Protein AF-A0A397EVS3-F1 (afdb_monomer_lite)

InterPro domains:
  IPR004875 DDE superfamily endonuclease domain [PF03184] (2-61)

Secondary structure (DSSP, 8-state):
-TT--HHHHHHHHHTT--PPPPPTT--TTTSHHIIIIIHHHHHHHHHHHHHHHHHHHHTT-B---B-TTS-B--PBPP--HHHHHHHHHHHHHHHHH-B-TTS-BHHHHHHHHTT---SSS----GGGS-HHHHHHHHHTHHHHTTPPPPPTTS-----

Radius of gyration: 21.23 Å; chains: 1; bounding box: 48×38×48 Å

pLDDT: mean 80.09, std 12.42, range [35.59, 97.31]

Organism: Aphanomyces astaci (NCBI:txid112090)

Structure (mmCIF, N/CA/C/O backbone):
data_AF-A0A397EVS3-F1
#
_entry.id   AF-A0A397EVS3-F1
#
loop_
_atom_site.group_PDB
_atom_site.id
_atom_site.type_symbol
_atom_site.label_atom_id
_atom_site.label_alt_id
_atom_site.label_comp_id
_atom_site.label_asym_id
_atom_site.label_entity_id
_atom_site.label_seq_id
_atom_site.pdbx_PDB_ins_code
_atom_site.Cartn_x
_atom_site.Cartn_y
_atom_site.Cartn_z
_atom_site.occupancy
_atom_site.B_iso_or_equiv
_atom_site.auth_seq_id
_atom_site.auth_comp_id
_atom_site.auth_asym_id
_atom_site.auth_atom_id
_atom_site.pdbx_PDB_model_num
ATOM 1 N N . GLY A 1 1 ? -6.060 21.420 14.933 1.00 51.84 1 GLY A N 1
ATOM 2 C CA . GLY A 1 1 ? -5.120 20.610 14.124 1.00 51.84 1 GLY A CA 1
ATOM 3 C C . GLY A 1 1 ? -5.444 20.774 12.651 1.00 51.84 1 GLY A C 1
ATOM 4 O O . GLY A 1 1 ? -6.523 21.268 12.359 1.00 51.84 1 GLY A O 1
ATOM 5 N N . HIS A 1 2 ? -4.550 20.375 11.740 1.00 46.38 2 HIS A N 1
ATOM 6 C CA . HIS A 1 2 ? -4.679 20.616 10.287 1.00 46.38 2 HIS A CA 1
ATOM 7 C C . HIS A 1 2 ? -5.982 20.109 9.628 1.00 46.38 2 HIS A C 1
ATOM 9 O O . HIS A 1 2 ? -6.300 20.574 8.542 1.00 46.38 2 HIS A O 1
ATOM 15 N N . ASN A 1 3 ? -6.752 19.241 10.297 1.00 61.16 3 ASN A N 1
ATOM 16 C CA . ASN A 1 3 ? -8.025 18.688 9.816 1.00 61.16 3 ASN A CA 1
ATOM 17 C C . ASN A 1 3 ? -9.213 18.966 10.765 1.00 61.16 3 ASN A C 1
ATOM 19 O O . ASN A 1 3 ? -10.174 18.205 10.775 1.00 61.16 3 ASN A O 1
ATOM 23 N N . ALA A 1 4 ? -9.141 19.991 11.621 1.00 68.75 4 ALA A N 1
ATOM 24 C CA . ALA A 1 4 ? -10.262 20.331 12.501 1.00 68.75 4 ALA A CA 1
ATOM 25 C C . ALA A 1 4 ? -11.418 20.931 11.684 1.00 68.75 4 ALA A C 1
ATOM 27 O O . ALA A 1 4 ? -11.241 21.961 11.032 1.00 68.75 4 ALA A O 1
ATOM 28 N N . SER A 1 5 ? -12.587 20.294 11.724 1.00 80.69 5 SER A N 1
ATOM 29 C CA . SER A 1 5 ? -13.812 20.763 11.072 1.00 80.69 5 SER A CA 1
ATOM 30 C C . SER A 1 5 ? -15.027 20.473 11.954 1.00 80.69 5 SER A C 1
ATOM 32 O O . SER A 1 5 ? -15.010 19.543 12.758 1.00 80.69 5 SER A O 1
ATOM 34 N N . GLN A 1 6 ? -16.111 21.233 11.769 1.00 83.00 6 GLN A N 1
ATOM 35 C CA . GLN A 1 6 ? -17.377 20.967 12.467 1.00 83.00 6 GLN A CA 1
ATOM 36 C C . GLN A 1 6 ? -17.942 19.572 12.163 1.00 83.00 6 GLN A C 1
ATOM 38 O O . GLN A 1 6 ? -18.621 18.985 13.002 1.00 83.00 6 GLN A O 1
ATOM 43 N N . GLU A 1 7 ? -17.673 19.040 10.969 1.00 81.44 7 GLU A N 1
ATOM 44 C CA . GLU A 1 7 ? -18.061 17.679 10.590 1.00 81.44 7 GLU A CA 1
ATOM 45 C C . GLU A 1 7 ? -17.300 16.636 11.412 1.00 81.44 7 GLU A C 1
ATOM 47 O O . GLU A 1 7 ? -17.906 15.684 11.900 1.00 81.44 7 GLU A O 1
ATOM 52 N N . LEU A 1 8 ? -15.996 16.850 11.628 1.00 79.06 8 LEU A N 1
ATOM 53 C CA . LEU A 1 8 ? -15.187 15.990 12.484 1.00 79.06 8 LEU A CA 1
ATOM 54 C C . LEU A 1 8 ? -15.689 16.032 13.931 1.00 79.06 8 LEU A C 1
ATOM 56 O O . LEU A 1 8 ? -15.873 14.981 14.537 1.00 79.06 8 LEU A O 1
ATOM 60 N N . ASP A 1 9 ? -15.962 17.222 14.468 1.00 83.19 9 ASP A N 1
ATOM 61 C CA . ASP A 1 9 ? -16.436 17.377 15.849 1.00 83.19 9 ASP A CA 1
ATOM 62 C C . ASP A 1 9 ? -17.790 16.684 16.077 1.00 83.19 9 ASP A C 1
ATOM 64 O O . ASP A 1 9 ? -17.984 16.022 17.099 1.00 83.19 9 ASP A O 1
ATOM 68 N N . ARG A 1 10 ? -18.716 16.773 15.108 1.00 84.56 10 ARG A N 1
ATOM 69 C CA . ARG A 1 10 ? -19.990 16.032 15.151 1.00 84.56 10 ARG A CA 1
ATOM 70 C C . ARG A 1 10 ? -19.776 14.525 15.129 1.00 84.56 10 ARG A C 1
ATOM 72 O O . ARG A 1 10 ? -20.338 13.838 15.976 1.00 84.56 10 ARG A O 1
ATOM 79 N N . ALA A 1 11 ? -18.948 14.023 14.213 1.00 78.81 11 ALA A N 1
ATOM 80 C CA . ALA A 1 11 ? -18.674 12.593 14.109 1.00 78.81 11 ALA A CA 1
ATOM 81 C C . ALA A 1 11 ? -18.062 12.034 15.407 1.00 78.81 11 ALA A C 1
ATOM 83 O O . ALA A 1 11 ? -18.486 10.986 15.884 1.00 78.81 11 ALA A O 1
ATOM 84 N N . LEU A 1 12 ? -17.117 12.759 16.020 1.00 83.88 12 LEU A N 1
ATOM 85 C CA . LEU A 1 12 ? -16.512 12.375 17.301 1.00 83.88 12 LEU A CA 1
ATOM 86 C C . LEU A 1 12 ? -17.536 12.321 18.440 1.00 83.88 12 LEU A C 1
ATOM 88 O O . LEU A 1 12 ? -17.485 11.408 19.265 1.00 83.88 12 LEU A O 1
ATOM 92 N N . ALA A 1 13 ? -18.458 13.287 18.488 1.00 85.25 13 ALA A N 1
ATOM 93 C CA . ALA A 1 13 ? -19.520 13.318 19.486 1.00 85.25 13 ALA A CA 1
ATOM 94 C C . ALA A 1 13 ? -20.507 12.153 19.303 1.00 85.25 13 ALA A C 1
ATOM 96 O O . ALA A 1 13 ? -20.861 11.494 20.280 1.00 85.25 13 ALA A O 1
ATOM 97 N N . GLU A 1 14 ? -20.904 11.857 18.062 1.00 83.50 14 GLU A N 1
ATOM 98 C CA . GLU A 1 14 ? -21.798 10.740 17.729 1.00 83.50 14 GLU A CA 1
ATOM 99 C C . GLU A 1 14 ? -21.207 9.379 18.120 1.00 83.50 14 GLU A C 1
ATOM 101 O O . GLU A 1 14 ? -21.930 8.503 18.595 1.00 83.50 14 GLU A O 1
ATOM 106 N N . THR A 1 15 ? -19.892 9.200 17.973 1.00 77.12 15 THR A N 1
ATOM 107 C CA . THR A 1 15 ? -19.204 7.942 18.301 1.00 77.12 15 THR A CA 1
ATOM 108 C C . THR A 1 15 ? -18.582 7.922 19.698 1.00 77.12 15 THR A C 1
ATOM 110 O O . THR A 1 15 ? -17.833 6.994 20.011 1.00 77.12 15 THR A O 1
AT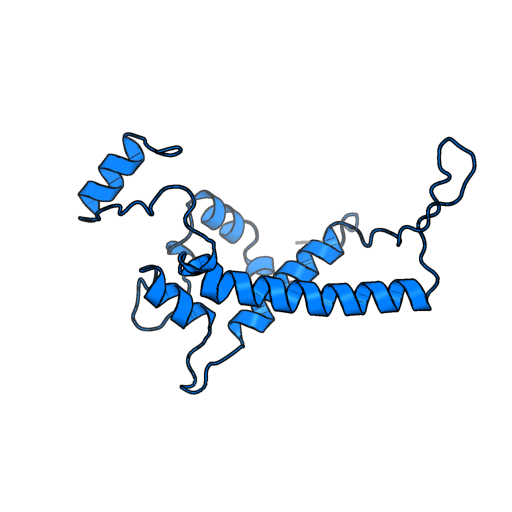OM 113 N N . ASN A 1 16 ? -18.849 8.931 20.538 1.00 81.31 16 ASN A N 1
ATOM 114 C CA . ASN A 1 16 ? -18.238 9.105 21.864 1.00 81.31 16 ASN A CA 1
ATOM 115 C C . ASN A 1 16 ? -16.707 8.892 21.846 1.00 81.31 16 ASN A C 1
ATOM 117 O O . ASN A 1 16 ? -16.141 8.153 22.653 1.00 81.31 16 ASN A O 1
ATOM 121 N N . THR A 1 17 ? -16.040 9.473 20.849 1.00 76.94 17 THR A N 1
ATOM 122 C CA . THR A 1 17 ? -14.617 9.261 20.564 1.00 76.94 17 THR A CA 1
ATOM 123 C C . THR A 1 17 ? -13.804 10.498 20.932 1.00 76.94 17 THR A C 1
ATOM 125 O O . THR A 1 17 ? -14.170 11.620 20.593 1.00 76.94 17 THR A O 1
ATOM 128 N N . ALA A 1 18 ? -12.664 10.298 21.595 1.00 80.62 18 ALA A N 1
ATOM 129 C CA . ALA A 1 18 ? -11.727 11.366 21.933 1.00 80.62 18 ALA A CA 1
ATOM 130 C C . ALA A 1 18 ? -10.490 11.320 21.024 1.00 80.62 18 ALA A C 1
ATOM 132 O O . ALA A 1 18 ? -9.926 10.251 20.783 1.00 80.62 18 ALA A O 1
ATOM 133 N N . ILE A 1 19 ? -10.039 12.485 20.548 1.00 76.12 19 ILE A N 1
ATOM 134 C CA . ILE A 1 19 ? -8.772 12.604 19.816 1.00 76.12 19 ILE A CA 1
ATOM 135 C C . ILE A 1 19 ? -7.641 12.872 20.804 1.00 76.12 19 ILE A C 1
ATOM 137 O O . ILE A 1 19 ? -7.649 13.866 21.529 1.00 76.12 19 ILE A O 1
ATOM 141 N N . HIS A 1 20 ? -6.618 12.021 20.758 1.00 75.75 20 HIS A N 1
ATOM 142 C CA . HIS A 1 20 ? -5.352 12.256 21.438 1.00 75.75 20 HIS A CA 1
ATOM 143 C C . HIS A 1 20 ? -4.297 12.686 20.423 1.00 75.75 20 HIS A C 1
ATOM 145 O O . HIS A 1 20 ? -3.998 11.966 19.471 1.00 75.75 20 HIS A O 1
ATOM 151 N N . PHE A 1 21 ? -3.732 13.874 20.629 1.00 76.06 21 PHE A N 1
ATOM 152 C CA . PHE A 1 21 ? -2.637 14.367 19.806 1.00 76.06 21 PHE A CA 1
ATOM 153 C C . PHE A 1 21 ? -1.307 13.868 20.359 1.00 76.06 21 PHE A C 1
ATOM 155 O O . PHE A 1 21 ? -1.038 13.968 21.557 1.00 76.06 21 PHE A O 1
ATOM 162 N N . PHE A 1 22 ? -0.461 13.361 19.469 1.00 70.00 22 PHE A N 1
ATOM 163 C CA . PHE A 1 22 ? 0.934 13.120 19.800 1.00 70.00 22 PHE A CA 1
ATOM 164 C C . PHE A 1 22 ? 1.671 14.450 20.029 1.00 70.00 22 PHE A C 1
ATOM 166 O O . PHE A 1 22 ? 1.270 15.478 19.471 1.00 70.00 22 PHE A O 1
ATOM 173 N N . PRO A 1 23 ? 2.753 14.453 20.828 1.00 80.88 23 PRO A N 1
ATOM 174 C CA . PRO A 1 23 ? 3.586 15.636 20.986 1.00 80.88 23 PRO A CA 1
ATOM 175 C C . PRO A 1 23 ? 4.153 16.107 19.633 1.00 80.88 23 PRO A C 1
ATOM 177 O O . PRO A 1 23 ? 4.312 15.299 18.709 1.00 80.88 23 PRO A O 1
ATOM 180 N N . PRO A 1 24 ? 4.488 17.404 19.499 1.00 78.31 24 PRO A N 1
ATOM 181 C CA . PRO A 1 24 ? 5.189 17.911 18.324 1.00 78.31 24 PRO A CA 1
ATOM 182 C C . PRO A 1 24 ? 6.442 17.074 18.025 1.00 78.31 24 PRO A C 1
ATOM 184 O O . PRO A 1 24 ? 7.154 16.676 18.945 1.00 78.31 24 PRO A O 1
ATOM 187 N N . CYS A 1 25 ? 6.704 16.806 16.742 1.00 77.38 25 CYS A N 1
ATOM 188 C CA . CYS A 1 25 ? 7.832 15.983 16.277 1.00 77.38 25 CYS A CA 1
ATOM 189 C C . CYS A 1 25 ? 7.810 14.510 16.733 1.00 77.38 25 CYS A C 1
ATOM 191 O O . CYS A 1 25 ? 8.852 13.855 16.740 1.00 77.38 25 CYS A O 1
ATOM 193 N N . ALA A 1 26 ? 6.643 13.967 17.092 1.00 73.88 26 ALA A N 1
ATOM 194 C CA . ALA A 1 26 ? 6.483 12.534 17.306 1.00 73.88 26 ALA A CA 1
ATOM 195 C C . ALA A 1 26 ? 6.952 11.735 16.079 1.00 73.88 26 ALA A C 1
ATOM 197 O O . ALA A 1 26 ? 6.532 12.000 14.952 1.00 73.88 26 ALA A O 1
ATOM 198 N N . THR A 1 27 ? 7.843 10.772 16.310 1.00 75.25 27 THR A N 1
ATOM 199 C CA . THR A 1 27 ? 8.416 9.940 15.249 1.00 75.25 27 THR A CA 1
ATOM 200 C C . THR A 1 27 ? 7.395 8.933 14.723 1.00 75.25 27 THR A C 1
ATOM 202 O O . THR A 1 27 ? 6.427 8.568 15.392 1.00 75.25 27 THR A O 1
ATOM 205 N N . ASP A 1 28 ? 7.639 8.420 13.524 1.00 65.81 28 ASP A N 1
ATOM 206 C CA . ASP A 1 28 ? 6.884 7.310 12.939 1.00 65.81 28 ASP A CA 1
ATOM 207 C C . ASP A 1 28 ? 6.934 6.039 13.817 1.00 65.81 28 ASP A C 1
ATOM 209 O O . ASP A 1 28 ? 6.021 5.216 13.797 1.00 65.81 28 ASP A O 1
ATOM 213 N N . LEU A 1 29 ? 7.949 5.922 14.682 1.00 66.38 29 LEU A N 1
ATOM 214 C CA . LEU A 1 29 ? 8.082 4.838 15.660 1.00 66.38 29 LEU A CA 1
ATOM 215 C C . LEU A 1 29 ? 7.010 4.851 16.763 1.00 66.38 29 LEU A C 1
ATOM 217 O O . LEU A 1 29 ? 6.727 3.796 17.328 1.00 66.38 29 LEU A O 1
ATOM 221 N N . VAL A 1 30 ? 6.419 6.009 17.085 1.00 72.69 30 VAL A N 1
ATOM 222 C CA . VAL A 1 30 ? 5.357 6.109 18.111 1.00 72.69 30 VAL A CA 1
ATOM 223 C C . VAL A 1 30 ? 3.945 6.082 17.519 1.00 72.69 30 VAL A C 1
ATOM 225 O O . VAL A 1 30 ? 2.971 5.945 18.256 1.00 72.69 30 VAL A O 1
ATOM 228 N N . GLN A 1 31 ? 3.830 6.164 16.192 1.00 73.81 31 GLN A N 1
ATOM 229 C CA . GLN A 1 31 ? 2.577 6.071 15.446 1.00 73.81 31 GLN A CA 1
ATOM 230 C C . GLN A 1 31 ? 2.257 4.583 15.189 1.00 73.81 31 GLN A C 1
ATOM 232 O O . GLN A 1 31 ? 3.017 3.896 14.497 1.00 73.81 31 GLN A O 1
ATOM 237 N N . PRO A 1 32 ? 1.155 4.026 15.726 1.00 71.75 32 PRO A N 1
ATOM 238 C CA . PRO A 1 32 ? 0.877 2.590 15.627 1.00 71.75 32 PRO A CA 1
ATOM 239 C C . PRO A 1 32 ? 0.721 2.070 14.189 1.00 71.75 32 PRO A C 1
ATOM 241 O O . PRO A 1 32 ? 1.075 0.926 13.908 1.00 71.75 32 PRO A O 1
ATOM 244 N N . ALA A 1 33 ? 0.217 2.894 13.268 1.00 74.12 33 ALA A N 1
ATOM 245 C CA . ALA A 1 33 ? 0.095 2.525 11.859 1.00 74.12 33 ALA A CA 1
ATOM 246 C C . ALA A 1 33 ? 1.468 2.476 11.169 1.00 74.12 33 ALA A C 1
ATOM 248 O O . ALA A 1 33 ? 1.773 1.509 10.460 1.00 74.12 33 ALA A O 1
ATOM 249 N N . ASP A 1 34 ? 2.304 3.487 11.419 1.00 77.94 34 ASP A N 1
ATOM 250 C CA . ASP A 1 34 ? 3.633 3.603 10.823 1.00 77.94 34 ASP A CA 1
ATOM 251 C C . ASP A 1 34 ? 4.593 2.521 11.315 1.00 77.94 34 ASP A C 1
ATOM 253 O O . ASP A 1 34 ? 5.196 1.809 10.510 1.00 77.94 34 ASP A O 1
ATOM 257 N N . SER A 1 35 ? 4.662 2.339 12.635 1.00 75.38 35 SER A N 1
ATOM 258 C CA . SER A 1 35 ? 5.550 1.375 13.297 1.00 75.38 35 SER A CA 1
ATOM 259 C C . SER A 1 35 ? 5.210 -0.097 13.025 1.00 75.38 35 SER A C 1
ATOM 261 O O . SER A 1 35 ? 6.062 -0.963 13.226 1.00 75.38 35 SER A O 1
ATOM 263 N N . PHE A 1 36 ? 3.992 -0.405 12.557 1.00 75.62 36 PHE A N 1
ATOM 264 C CA . PHE A 1 36 ? 3.568 -1.778 12.260 1.00 75.62 36 PHE A CA 1
ATOM 265 C C . PHE A 1 36 ? 3.349 -2.022 10.769 1.00 75.62 36 PHE A C 1
ATOM 267 O O . PHE A 1 36 ? 4.210 -2.591 10.099 1.00 75.62 36 PHE A O 1
ATOM 274 N N . VAL A 1 37 ? 2.176 -1.665 10.241 1.00 79.00 37 VAL A N 1
ATOM 275 C CA . VAL A 1 37 ? 1.770 -2.116 8.902 1.00 79.00 37 VAL A CA 1
ATOM 276 C C . VAL A 1 37 ? 2.505 -1.360 7.799 1.00 79.00 37 VAL A C 1
ATOM 278 O O . VAL A 1 37 ? 2.978 -1.983 6.851 1.00 79.00 37 VAL A O 1
ATOM 281 N N . ILE A 1 38 ? 2.672 -0.042 7.937 1.00 83.56 38 ILE A N 1
ATOM 282 C CA . ILE A 1 38 ? 3.349 0.777 6.923 1.00 83.56 38 ILE A CA 1
ATOM 283 C C . ILE A 1 38 ? 4.837 0.435 6.878 1.00 83.56 38 ILE A C 1
ATOM 285 O O . ILE A 1 38 ? 5.374 0.288 5.784 1.00 83.56 38 ILE A O 1
ATOM 289 N N . SER A 1 39 ? 5.496 0.251 8.027 1.00 85.69 39 SER A N 1
ATOM 290 C CA . SER A 1 39 ? 6.884 -0.226 8.073 1.00 85.69 39 SER A CA 1
ATOM 291 C C . SER A 1 39 ? 7.048 -1.532 7.289 1.00 85.69 39 SER A C 1
ATOM 293 O O . SER A 1 39 ? 7.914 -1.610 6.422 1.00 85.69 39 SER A O 1
ATOM 295 N N . LYS A 1 40 ? 6.158 -2.516 7.471 1.00 87.44 40 LYS A N 1
ATOM 296 C CA . LYS A 1 40 ? 6.226 -3.777 6.712 1.00 87.44 40 LYS A CA 1
ATOM 297 C C . LYS A 1 40 ? 5.943 -3.617 5.221 1.00 87.44 40 LYS A C 1
ATOM 299 O O . LYS A 1 40 ? 6.573 -4.293 4.410 1.00 87.44 40 LYS A O 1
ATOM 304 N N . ILE A 1 41 ? 5.045 -2.709 4.841 1.00 90.38 41 ILE A N 1
ATOM 305 C CA . ILE A 1 41 ? 4.811 -2.377 3.428 1.00 90.38 41 ILE A CA 1
ATOM 306 C C . ILE A 1 41 ? 6.053 -1.714 2.819 1.00 90.38 41 ILE A C 1
ATOM 308 O O . ILE A 1 41 ? 6.421 -2.059 1.698 1.00 90.38 41 ILE A O 1
ATOM 312 N N . LYS A 1 42 ? 6.723 -0.810 3.547 1.00 91.38 42 LYS A N 1
ATOM 313 C CA . LYS A 1 42 ? 7.980 -0.172 3.121 1.00 91.38 42 LYS A CA 1
ATOM 314 C C . LYS A 1 42 ? 9.103 -1.201 2.954 1.00 91.38 42 LYS A C 1
ATOM 316 O O . LYS A 1 42 ? 9.808 -1.144 1.946 1.00 91.38 42 LYS A O 1
ATOM 321 N N . ASP A 1 43 ? 9.231 -2.152 3.881 1.00 93.06 43 ASP A N 1
ATOM 322 C CA . ASP A 1 43 ? 10.206 -3.249 3.798 1.00 93.06 43 ASP A CA 1
ATOM 323 C C . ASP A 1 43 ? 9.982 -4.078 2.519 1.00 93.06 43 ASP A C 1
ATOM 325 O O . ASP A 1 43 ? 10.895 -4.263 1.711 1.00 93.06 43 ASP A O 1
ATOM 329 N N . GLU A 1 44 ? 8.745 -4.533 2.291 1.00 94.56 44 GLU A N 1
ATOM 330 C CA . GLU A 1 44 ? 8.407 -5.374 1.137 1.00 94.56 44 GLU A CA 1
ATOM 331 C C . GLU A 1 44 ? 8.509 -4.613 -0.193 1.00 94.56 44 GLU A C 1
ATOM 333 O O . GLU A 1 44 ? 8.997 -5.159 -1.188 1.00 94.56 44 GLU A O 1
ATOM 338 N N . TRP A 1 45 ? 8.114 -3.336 -0.205 1.00 96.81 45 TRP A N 1
ATOM 339 C CA . TRP A 1 45 ? 8.303 -2.445 -1.347 1.00 96.81 45 TRP A CA 1
ATOM 340 C C . TRP A 1 45 ? 9.777 -2.316 -1.706 1.00 96.81 45 TRP A C 1
ATOM 342 O O . TRP A 1 45 ? 10.141 -2.496 -2.866 1.00 96.81 45 TRP A O 1
ATOM 352 N N . THR A 1 46 ? 10.625 -2.039 -0.714 1.00 96.75 46 THR A N 1
ATOM 353 C CA . THR A 1 46 ? 12.068 -1.869 -0.912 1.00 96.75 46 THR A CA 1
ATOM 354 C C . THR A 1 46 ? 12.675 -3.144 -1.478 1.00 96.75 46 THR A C 1
ATOM 356 O O . THR A 1 46 ? 13.300 -3.102 -2.535 1.00 96.75 46 THR A O 1
ATOM 359 N N . ARG A 1 47 ? 12.386 -4.297 -0.861 1.00 97.31 47 ARG A N 1
ATOM 360 C CA . ARG A 1 47 ? 12.880 -5.605 -1.308 1.00 97.31 47 ARG A CA 1
ATOM 361 C C . ARG A 1 47 ? 12.513 -5.902 -2.765 1.00 97.31 47 ARG A C 1
ATOM 363 O O . ARG A 1 47 ? 13.369 -6.292 -3.556 1.00 97.31 47 ARG A O 1
ATOM 370 N N . ARG A 1 48 ? 11.240 -5.733 -3.138 1.00 96.88 48 ARG A N 1
ATOM 371 C CA . ARG A 1 48 ? 10.769 -5.990 -4.511 1.00 96.88 48 ARG A CA 1
ATOM 372 C C . ARG A 1 48 ? 11.310 -4.976 -5.511 1.00 96.88 48 ARG A C 1
ATOM 374 O O . ARG A 1 48 ? 11.636 -5.338 -6.639 1.00 96.88 48 ARG A O 1
ATOM 381 N N . TRP A 1 49 ? 11.413 -3.714 -5.110 1.00 96.38 49 TRP A N 1
ATOM 382 C CA . TRP A 1 49 ? 11.978 -2.679 -5.961 1.00 96.38 49 TRP A CA 1
ATOM 383 C C . TRP A 1 49 ? 13.472 -2.891 -6.206 1.00 96.38 49 TRP A C 1
ATOM 385 O O . TRP A 1 49 ? 13.936 -2.699 -7.327 1.00 96.38 49 TRP A O 1
ATOM 395 N N . ASP A 1 50 ? 14.218 -3.351 -5.204 1.00 96.94 50 ASP A N 1
ATOM 396 C CA . ASP A 1 50 ? 15.628 -3.711 -5.349 1.00 96.94 50 ASP A CA 1
ATOM 397 C C . ASP A 1 50 ? 15.824 -4.864 -6.334 1.00 96.94 50 ASP A C 1
ATOM 399 O O . ASP A 1 50 ? 16.649 -4.745 -7.240 1.00 96.94 50 ASP A O 1
ATOM 403 N N . ILE A 1 51 ? 15.00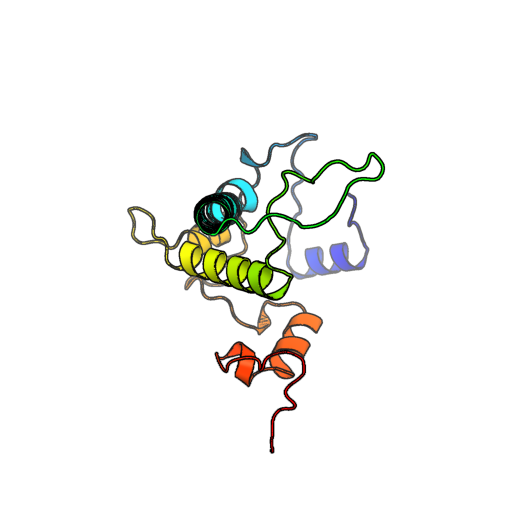3 -5.917 -6.241 1.00 96.50 51 ILE A N 1
ATOM 404 C CA . ILE A 1 51 ? 14.988 -7.007 -7.230 1.00 96.50 51 ILE A CA 1
ATOM 405 C C . ILE A 1 51 ? 14.746 -6.445 -8.633 1.00 96.50 51 ILE A C 1
ATOM 407 O O . ILE A 1 51 ? 15.512 -6.731 -9.552 1.00 96.50 51 ILE A O 1
ATOM 411 N N . LYS A 1 52 ? 13.744 -5.571 -8.798 1.00 95.75 52 LYS A N 1
ATOM 412 C CA . LYS A 1 52 ? 13.454 -4.992 -10.111 1.00 95.75 52 LYS A CA 1
ATOM 413 C C . LYS A 1 52 ? 14.593 -4.136 -10.651 1.00 95.75 52 LYS A C 1
ATOM 415 O O . LYS A 1 52 ? 14.883 -4.184 -11.843 1.00 95.75 52 LYS A O 1
ATOM 420 N N . LYS A 1 53 ? 15.247 -3.344 -9.799 1.00 94.81 53 LYS A N 1
ATOM 421 C CA . LYS A 1 53 ? 16.417 -2.558 -10.206 1.00 94.81 53 LYS A CA 1
ATOM 422 C C . LYS A 1 53 ? 17.539 -3.467 -10.699 1.00 94.81 53 LYS A C 1
ATOM 424 O O . LYS A 1 53 ? 18.132 -3.156 -11.726 1.00 94.81 53 LYS A O 1
ATOM 429 N N . LEU A 1 54 ? 17.800 -4.584 -10.016 1.00 96.50 54 LEU A N 1
ATOM 430 C CA . LEU A 1 54 ? 18.800 -5.561 -10.452 1.00 96.50 54 LEU A CA 1
ATOM 431 C C . LEU A 1 54 ? 18.446 -6.173 -11.813 1.00 96.50 54 LEU A C 1
ATOM 433 O O . LEU A 1 54 ? 19.317 -6.233 -12.676 1.00 96.50 54 LEU A O 1
ATOM 437 N N . GLU A 1 55 ? 17.183 -6.541 -12.048 1.00 96.12 55 GLU A N 1
ATOM 438 C CA . GLU A 1 55 ? 16.722 -7.023 -13.363 1.00 96.12 55 GLU A CA 1
ATOM 439 C C . GLU A 1 55 ? 16.964 -5.994 -14.476 1.00 96.12 55 GLU A C 1
ATOM 441 O O . GLU A 1 55 ? 17.441 -6.340 -15.557 1.00 96.12 55 GLU A O 1
ATOM 446 N N . LEU A 1 56 ? 16.646 -4.719 -14.219 1.00 94.88 56 LEU A N 1
ATOM 447 C CA . LEU A 1 56 ? 16.854 -3.637 -15.185 1.00 94.88 56 LEU A CA 1
ATOM 448 C C . LEU A 1 56 ? 18.344 -3.428 -15.477 1.00 94.88 56 LEU A C 1
ATOM 450 O O . LEU A 1 56 ? 18.709 -3.233 -16.633 1.00 94.88 56 LEU A O 1
ATOM 454 N N . ILE A 1 57 ? 19.203 -3.512 -14.455 1.00 93.56 57 ILE A N 1
ATOM 455 C CA . ILE A 1 57 ? 20.663 -3.435 -14.615 1.00 93.56 57 ILE A CA 1
ATOM 456 C C . ILE A 1 57 ? 21.166 -4.602 -15.470 1.00 93.56 57 ILE A C 1
ATOM 458 O O . ILE A 1 57 ? 21.890 -4.378 -16.437 1.00 93.56 57 ILE A O 1
ATOM 462 N N . GLN A 1 58 ? 20.761 -5.834 -15.152 1.00 95.25 58 GLN A N 1
ATOM 463 C CA . GLN A 1 58 ? 21.163 -7.037 -15.892 1.00 95.25 58 GLN A CA 1
ATOM 464 C C . GLN A 1 58 ? 20.690 -7.012 -17.349 1.00 95.25 58 GLN A C 1
ATOM 466 O O . GLN A 1 58 ? 21.394 -7.488 -18.234 1.00 95.25 58 GLN A O 1
ATOM 471 N N . SER A 1 59 ? 19.526 -6.412 -17.601 1.00 94.31 59 SER A N 1
ATOM 472 C CA . SER A 1 59 ? 18.951 -6.258 -18.943 1.00 94.31 59 SER A CA 1
ATOM 473 C C . SER A 1 59 ? 19.459 -5.011 -19.679 1.00 94.31 59 SER A C 1
ATOM 475 O O . SER A 1 59 ? 19.012 -4.733 -20.788 1.00 94.31 59 SER A O 1
ATOM 477 N N . ASN A 1 60 ? 20.373 -4.243 -19.074 1.00 91.00 60 ASN A N 1
ATOM 478 C CA . ASN A 1 60 ? 20.897 -2.982 -19.603 1.00 91.00 60 ASN A CA 1
ATOM 479 C C . ASN A 1 60 ? 19.797 -1.948 -19.952 1.00 91.00 60 ASN A C 1
ATOM 481 O O . ASN A 1 60 ? 19.945 -1.141 -20.870 1.00 91.00 60 ASN A O 1
ATOM 485 N N . GLU A 1 61 ? 18.684 -1.961 -19.211 1.00 91.31 61 GLU A N 1
ATOM 486 C CA . GLU A 1 61 ? 17.519 -1.086 -19.400 1.00 91.31 61 GLU A CA 1
ATOM 487 C C . GLU A 1 61 ? 17.748 0.279 -18.731 1.00 91.31 61 GLU A C 1
ATOM 489 O O . GLU A 1 61 ? 17.149 0.638 -17.707 1.00 91.31 61 GLU A O 1
ATOM 494 N N . TRP A 1 62 ? 18.647 1.061 -19.323 1.00 89.38 62 TRP A N 1
ATOM 495 C CA . TRP A 1 62 ? 18.935 2.432 -18.912 1.00 89.38 62 TRP A CA 1
ATOM 496 C C . TRP A 1 62 ? 17.982 3.430 -19.574 1.00 89.38 62 TRP A C 1
ATOM 498 O O . TRP A 1 62 ? 17.352 3.172 -20.598 1.00 89.38 62 TRP A O 1
ATOM 508 N N . SER A 1 63 ? 17.839 4.603 -18.966 1.00 84.62 63 SER A N 1
ATOM 509 C CA . SER A 1 63 ? 17.073 5.697 -19.548 1.00 84.62 63 SER A CA 1
ATOM 510 C C . SER A 1 63 ? 17.840 6.303 -20.721 1.00 84.62 63 SER A C 1
ATOM 512 O O . SER A 1 63 ? 18.909 6.878 -20.537 1.00 84.62 63 SER A O 1
ATOM 514 N N . ASN A 1 64 ? 17.239 6.273 -21.909 1.00 74.38 64 ASN A N 1
ATOM 515 C CA . ASN A 1 64 ? 17.829 6.827 -23.135 1.00 74.38 64 ASN A CA 1
ATOM 516 C C . ASN A 1 64 ? 17.713 8.358 -23.247 1.00 74.38 64 ASN A C 1
ATOM 518 O O . ASN A 1 64 ? 17.806 8.915 -24.338 1.00 74.38 64 ASN A O 1
ATOM 522 N N . ASN A 1 65 ? 17.481 9.054 -22.134 1.00 74.62 65 ASN A N 1
ATOM 523 C CA . ASN A 1 65 ? 17.385 10.506 -22.143 1.00 74.62 65 ASN A CA 1
ATOM 524 C C . ASN A 1 65 ? 18.794 11.103 -22.129 1.00 74.62 65 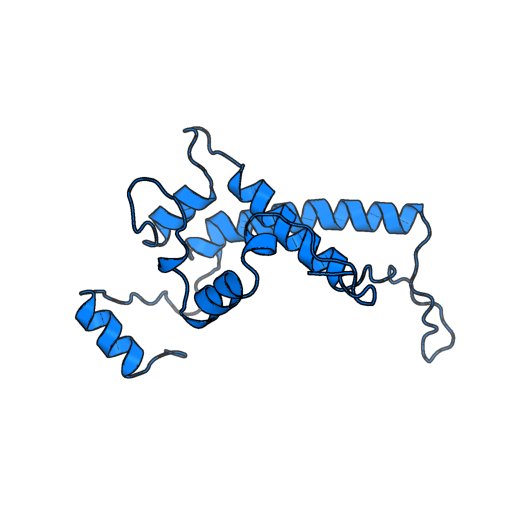ASN A C 1
ATOM 526 O O . ASN A 1 65 ? 19.515 10.994 -21.129 1.00 74.62 65 ASN A O 1
ATOM 530 N N . VAL A 1 66 ? 19.159 11.751 -23.235 1.00 71.69 66 VAL A N 1
ATOM 531 C CA . VAL A 1 66 ? 20.358 12.586 -23.325 1.00 71.69 66 VAL A CA 1
ATOM 532 C C . VAL A 1 66 ? 20.125 13.829 -22.470 1.00 71.69 66 VAL A C 1
ATOM 534 O O . VAL A 1 66 ? 19.083 14.483 -22.555 1.00 71.69 66 VAL A O 1
ATOM 537 N N . ARG A 1 67 ? 21.066 14.114 -21.576 1.00 70.12 67 ARG A N 1
ATOM 538 C CA . ARG A 1 67 ? 21.048 15.314 -20.740 1.00 70.12 67 ARG A CA 1
ATOM 539 C C . ARG A 1 67 ? 21.320 16.550 -21.602 1.00 70.12 67 ARG A C 1
ATOM 541 O O . ARG A 1 67 ? 21.841 16.451 -22.707 1.00 70.12 67 ARG A O 1
ATOM 548 N N . ALA A 1 68 ? 20.995 17.729 -21.077 1.00 75.75 68 ALA A N 1
ATOM 549 C CA . ALA A 1 68 ? 21.213 18.996 -21.781 1.00 75.75 68 ALA A CA 1
ATOM 550 C C . ALA A 1 68 ? 22.692 19.255 -22.151 1.00 75.75 68 ALA A C 1
ATOM 552 O O . ALA A 1 68 ? 22.962 20.020 -23.067 1.00 75.75 68 ALA A O 1
ATOM 553 N N . ASP A 1 69 ? 23.634 18.600 -21.465 1.00 82.12 69 ASP A N 1
ATOM 554 C CA . ASP A 1 69 ? 25.082 18.655 -21.705 1.00 82.12 69 ASP A CA 1
ATOM 555 C C . ASP A 1 69 ? 25.586 17.611 -22.726 1.00 82.12 69 ASP A C 1
ATOM 557 O O . ASP A 1 69 ? 26.791 17.477 -22.929 1.00 82.12 69 ASP A O 1
ATOM 561 N N . GLY A 1 70 ? 24.688 16.851 -23.363 1.00 74.25 70 GLY A N 1
ATOM 562 C CA . GLY A 1 70 ? 25.042 15.781 -24.301 1.00 74.25 70 GLY A CA 1
ATOM 563 C C . GLY A 1 70 ? 25.453 14.462 -23.635 1.00 74.25 70 GLY A C 1
ATOM 564 O O . GLY A 1 70 ? 25.725 13.487 -24.334 1.00 74.25 70 GLY A O 1
ATOM 565 N N . GLY A 1 71 ? 25.477 14.395 -22.298 1.00 75.06 71 GLY A N 1
ATOM 566 C CA . GLY A 1 71 ? 25.797 13.185 -21.547 1.00 75.06 71 GLY A CA 1
ATOM 567 C C . GLY A 1 71 ? 24.623 12.206 -21.442 1.00 75.06 71 GLY A C 1
ATOM 568 O O . GLY A 1 71 ? 23.453 12.590 -21.404 1.00 75.06 71 GLY A O 1
ATOM 569 N N . TRP A 1 72 ? 24.925 10.913 -21.326 1.00 71.31 72 TRP A N 1
ATOM 570 C CA . TRP A 1 72 ? 23.910 9.888 -21.070 1.00 71.31 72 TRP A CA 1
ATOM 571 C C . TRP A 1 72 ? 23.484 9.881 -19.597 1.00 71.31 72 TRP A C 1
ATOM 573 O O . TRP A 1 72 ? 24.294 10.022 -18.677 1.00 71.31 72 TRP A O 1
ATOM 583 N N . SER A 1 73 ? 22.188 9.706 -19.345 1.00 71.81 73 SER A N 1
ATOM 584 C CA . SER A 1 73 ? 21.666 9.573 -17.988 1.00 71.81 73 SER A CA 1
ATOM 585 C C . SER A 1 73 ? 21.908 8.162 -17.440 1.00 71.81 73 SER A C 1
ATOM 587 O O . SER A 1 73 ? 21.258 7.220 -17.869 1.00 71.81 73 SER A O 1
ATOM 589 N N . GLY A 1 74 ? 22.739 8.014 -16.400 1.00 80.94 74 GLY A N 1
ATOM 590 C CA . GLY A 1 74 ? 22.909 6.751 -15.649 1.00 80.94 74 GLY A CA 1
ATOM 591 C C . GLY A 1 74 ? 21.692 6.313 -14.811 1.00 80.94 74 GLY A C 1
ATOM 592 O O . GLY A 1 74 ? 21.842 5.620 -13.810 1.00 80.94 74 GLY A O 1
ATOM 593 N N . LYS A 1 75 ? 20.484 6.775 -15.153 1.00 87.44 75 LYS A N 1
ATOM 594 C CA . LYS A 1 75 ? 19.236 6.400 -14.473 1.00 87.44 75 LYS A CA 1
ATOM 595 C C . LYS A 1 75 ? 18.665 5.148 -15.125 1.00 87.44 75 LYS A C 1
ATOM 597 O O . LYS A 1 75 ? 18.680 5.041 -16.347 1.00 87.44 75 LYS A O 1
ATOM 602 N N . LEU A 1 76 ? 18.094 4.253 -14.327 1.00 91.06 76 LEU A N 1
ATOM 603 C CA . LEU A 1 76 ? 17.328 3.121 -14.849 1.00 91.06 76 LEU A CA 1
ATOM 604 C C . LEU A 1 76 ? 16.055 3.604 -15.548 1.00 91.06 76 LEU A C 1
ATOM 606 O O . LEU A 1 76 ? 15.475 4.634 -15.183 1.00 91.06 76 LEU A O 1
ATOM 610 N N . LYS A 1 77 ? 15.617 2.851 -16.556 1.00 90.94 77 LYS A N 1
ATOM 611 C CA . LYS A 1 77 ? 14.359 3.104 -17.255 1.00 90.94 77 LYS A CA 1
ATOM 612 C C . LYS A 1 77 ? 13.183 2.990 -16.286 1.00 90.94 77 LYS A C 1
ATOM 614 O O . LYS A 1 77 ? 13.116 2.077 -15.467 1.00 90.94 77 LYS A O 1
ATOM 619 N N . ASN A 1 78 ? 12.241 3.926 -16.389 1.00 91.06 78 ASN A N 1
ATOM 620 C CA . ASN A 1 78 ? 11.033 3.920 -15.571 1.00 91.06 78 ASN A CA 1
ATOM 621 C C . ASN A 1 78 ? 10.074 2.805 -16.053 1.00 91.06 78 ASN A C 1
ATOM 623 O O . ASN A 1 78 ? 9.633 2.878 -17.202 1.00 91.06 78 ASN A O 1
ATOM 627 N N . PRO A 1 79 ? 9.700 1.825 -15.205 1.00 90.44 79 PRO A N 1
ATOM 628 C CA . PRO A 1 79 ? 8.767 0.752 -15.575 1.00 90.44 79 PRO A CA 1
ATOM 629 C C . PRO A 1 79 ? 7.322 1.208 -15.840 1.00 90.44 79 PRO A C 1
ATOM 631 O O . PRO A 1 79 ? 6.509 0.433 -16.337 1.00 90.44 79 PRO A O 1
ATOM 634 N N . GLY A 1 80 ? 6.982 2.453 -15.499 1.00 91.69 80 GLY A N 1
ATOM 635 C CA . GLY A 1 80 ? 5.664 3.037 -15.722 1.00 91.69 80 GLY A CA 1
ATOM 636 C C . GLY A 1 80 ? 4.680 2.827 -14.567 1.00 91.69 80 GLY A C 1
ATOM 637 O O . GLY A 1 80 ? 4.924 2.088 -13.614 1.00 91.69 80 GLY A O 1
ATOM 638 N N . LYS A 1 81 ? 3.535 3.519 -14.649 1.00 89.88 81 LYS A N 1
ATOM 639 C CA . LYS A 1 81 ? 2.525 3.572 -13.574 1.00 89.88 81 LYS A CA 1
ATOM 640 C C . LYS A 1 81 ? 1.942 2.199 -13.239 1.00 89.88 81 LYS A C 1
ATOM 642 O O . LYS A 1 81 ? 1.824 1.871 -12.064 1.00 89.88 81 LYS A O 1
ATOM 647 N N . THR A 1 82 ? 1.614 1.397 -14.251 1.00 88.62 82 THR A N 1
ATOM 648 C CA . THR A 1 82 ? 1.008 0.067 -14.075 1.00 88.62 82 THR A CA 1
ATOM 649 C C . THR A 1 82 ? 1.879 -0.840 -13.214 1.00 88.62 82 THR A C 1
ATOM 651 O O . THR A 1 82 ? 1.375 -1.477 -12.295 1.00 88.62 82 THR A O 1
ATOM 654 N N . TYR A 1 83 ? 3.195 -0.832 -13.452 1.00 92.25 83 TYR A N 1
ATOM 655 C CA . TYR A 1 83 ? 4.141 -1.597 -12.647 1.00 92.25 83 TYR A CA 1
ATOM 656 C C . TYR A 1 83 ? 4.101 -1.176 -11.174 1.00 92.25 83 TYR A C 1
ATOM 658 O O . TYR A 1 83 ? 3.987 -2.027 -10.300 1.00 92.25 83 TYR A O 1
ATOM 666 N N . PHE A 1 84 ? 4.150 0.128 -10.881 1.00 92.81 84 PHE A N 1
ATOM 667 C CA . PHE A 1 84 ? 4.148 0.607 -9.496 1.00 92.81 84 PHE A CA 1
ATOM 668 C C . PHE A 1 84 ? 2.822 0.360 -8.772 1.00 92.81 84 PHE A C 1
ATOM 670 O O . PHE A 1 84 ? 2.829 0.077 -7.577 1.00 92.81 84 PHE A O 1
ATOM 677 N N . LEU A 1 85 ? 1.694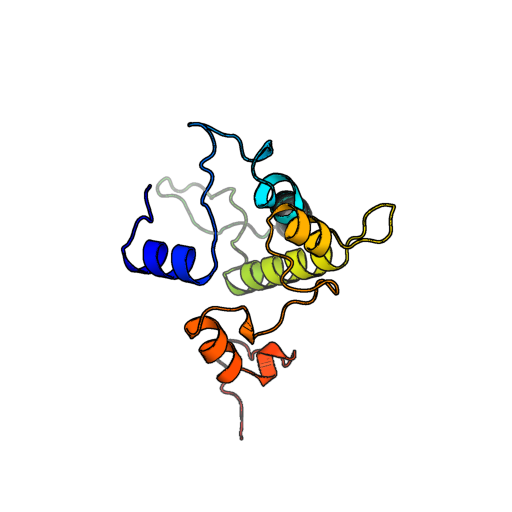 0.433 -9.482 1.00 90.88 85 LEU A N 1
ATOM 678 C CA . LEU A 1 85 ? 0.389 0.090 -8.915 1.00 90.88 85 LEU A CA 1
ATOM 679 C C . LEU A 1 85 ? 0.297 -1.407 -8.598 1.00 90.88 85 LEU A C 1
ATOM 681 O O . LEU A 1 85 ? -0.153 -1.771 -7.512 1.00 90.88 85 LEU A O 1
ATOM 685 N N . GLN A 1 86 ? 0.784 -2.269 -9.495 1.00 88.56 86 GLN A N 1
ATOM 686 C CA . GLN A 1 86 ? 0.858 -3.707 -9.238 1.00 88.56 86 GLN A CA 1
ATOM 687 C C . GLN A 1 86 ? 1.808 -4.018 -8.075 1.00 88.56 86 GLN A C 1
ATOM 689 O O . GLN A 1 86 ? 1.454 -4.784 -7.182 1.00 88.56 86 GLN A O 1
ATOM 694 N N . LEU A 1 87 ? 2.976 -3.370 -8.038 1.00 94.06 87 LEU A N 1
ATOM 695 C CA . LEU A 1 87 ? 3.935 -3.486 -6.944 1.00 94.06 87 LEU A CA 1
ATOM 696 C C . LEU A 1 87 ? 3.290 -3.119 -5.601 1.00 94.06 87 LEU A C 1
ATOM 698 O O . LEU A 1 87 ? 3.424 -3.873 -4.641 1.00 94.06 87 LEU A O 1
ATOM 702 N N . ALA A 1 88 ? 2.547 -2.009 -5.538 1.00 90.38 88 ALA A N 1
ATOM 703 C CA . ALA A 1 88 ? 1.822 -1.606 -4.335 1.00 90.38 88 ALA A CA 1
ATOM 704 C C . ALA A 1 88 ? 0.819 -2.683 -3.892 1.00 90.38 88 ALA A C 1
ATOM 706 O O . ALA A 1 88 ? 0.819 -3.080 -2.725 1.00 90.38 88 ALA A O 1
ATOM 707 N N . ALA A 1 89 ? 0.001 -3.187 -4.823 1.00 89.31 89 ALA A N 1
ATOM 708 C CA . ALA A 1 89 ? -0.980 -4.231 -4.540 1.00 89.31 89 ALA A CA 1
ATOM 709 C C . ALA A 1 89 ? -0.313 -5.511 -4.012 1.00 89.31 89 ALA A C 1
ATOM 711 O O . ALA A 1 89 ? -0.768 -6.091 -3.025 1.00 89.31 89 ALA A O 1
ATOM 712 N N . ASP A 1 90 ? 0.795 -5.929 -4.620 1.00 90.12 90 ASP A N 1
ATOM 713 C CA . ASP A 1 90 ? 1.508 -7.134 -4.212 1.00 90.12 90 ASP A CA 1
ATOM 714 C C . ASP A 1 90 ? 2.199 -6.983 -2.854 1.00 90.12 90 ASP A C 1
ATOM 716 O O . ASP A 1 90 ? 2.182 -7.927 -2.061 1.00 90.12 90 ASP A O 1
ATOM 720 N N . CYS A 1 91 ? 2.749 -5.804 -2.544 1.00 92.38 91 CYS A N 1
ATOM 721 C CA . CYS A 1 91 ? 3.282 -5.509 -1.214 1.00 92.38 91 CYS A CA 1
ATOM 722 C C . CYS A 1 91 ? 2.193 -5.622 -0.145 1.00 92.38 91 CYS A C 1
ATOM 724 O O . CYS A 1 91 ? 2.398 -6.271 0.882 1.00 92.38 91 CYS A O 1
ATOM 726 N N . VAL A 1 92 ? 1.013 -5.047 -0.399 1.00 87.69 92 VAL A N 1
ATOM 727 C CA . VAL A 1 92 ? -0.124 -5.131 0.527 1.00 87.69 92 VAL A CA 1
ATOM 728 C C . VAL A 1 92 ? -0.576 -6.584 0.707 1.00 87.69 92 VAL A C 1
ATOM 730 O O . VAL A 1 92 ? -0.743 -7.024 1.844 1.00 87.69 92 VAL A O 1
ATOM 733 N N . ARG A 1 93 ? -0.708 -7.368 -0.375 1.00 86.75 93 ARG A N 1
ATOM 734 C CA . ARG A 1 93 ? -1.061 -8.802 -0.295 1.00 86.75 93 ARG A CA 1
ATOM 735 C C . ARG A 1 93 ? -0.041 -9.607 0.510 1.00 86.75 93 ARG A C 1
ATOM 737 O O . ARG A 1 93 ? -0.429 -10.427 1.345 1.00 86.75 93 ARG A O 1
ATOM 744 N N . ALA A 1 94 ? 1.249 -9.369 0.279 1.00 90.12 94 ALA A N 1
ATOM 745 C CA . ALA A 1 94 ? 2.324 -10.051 0.988 1.00 90.12 94 ALA A CA 1
ATOM 746 C C . ALA A 1 94 ? 2.280 -9.738 2.489 1.00 90.12 94 ALA A C 1
ATOM 748 O O . ALA A 1 94 ? 2.217 -10.661 3.298 1.00 90.12 94 ALA A O 1
ATOM 749 N N . VAL A 1 95 ? 2.209 -8.458 2.868 1.00 87.12 95 VAL A N 1
ATOM 750 C CA . VAL A 1 95 ? 2.125 -8.040 4.279 1.00 87.12 95 VAL A CA 1
ATOM 751 C C . VAL A 1 95 ? 0.854 -8.560 4.950 1.00 87.12 95 VAL A C 1
ATOM 753 O O . VAL A 1 95 ? 0.908 -9.025 6.088 1.00 87.12 95 VAL A O 1
ATOM 756 N N . ASN A 1 96 ? -0.281 -8.570 4.247 1.00 82.75 96 ASN A N 1
ATOM 757 C CA . ASN A 1 96 ? -1.526 -9.136 4.770 1.00 82.75 96 ASN A CA 1
ATOM 758 C C . ASN A 1 96 ? -1.434 -10.658 5.014 1.00 82.75 96 ASN A C 1
ATOM 760 O O . ASN A 1 96 ? -2.139 -11.213 5.860 1.00 82.75 96 ASN A O 1
ATOM 764 N N . SER A 1 97 ? -0.530 -11.341 4.307 1.00 86.31 97 SER A N 1
ATOM 765 C CA . SER A 1 97 ? -0.241 -12.771 4.474 1.00 86.31 97 SER A CA 1
ATOM 766 C C . SER A 1 97 ? 0.806 -13.055 5.559 1.00 86.31 97 SER A C 1
ATOM 768 O O . SER A 1 97 ? 0.870 -14.175 6.061 1.00 86.31 97 SER A O 1
ATOM 770 N N . MET A 1 98 ? 1.582 -12.055 5.990 1.00 88.56 98 MET A N 1
ATOM 771 C CA . MET A 1 98 ? 2.544 -12.219 7.083 1.00 88.56 98 MET A CA 1
ATOM 772 C C . MET A 1 98 ? 1.822 -12.473 8.411 1.00 88.56 98 MET A C 1
ATOM 774 O O . MET A 1 98 ? 0.746 -11.925 8.679 1.00 88.56 98 MET A O 1
ATOM 778 N N . ARG A 1 99 ? 2.426 -13.310 9.256 1.00 86.44 99 ARG A N 1
ATOM 779 C CA . ARG A 1 99 ? 1.944 -13.657 10.596 1.00 86.44 99 ARG A CA 1
ATOM 780 C C . ARG A 1 99 ? 3.053 -13.410 11.609 1.00 86.44 99 ARG A C 1
ATOM 782 O O . ARG A 1 99 ? 4.222 -13.604 11.283 1.00 86.44 99 ARG A O 1
ATOM 789 N N . ASP A 1 100 ? 2.693 -12.975 12.808 1.00 83.38 100 ASP A N 1
ATOM 790 C CA . ASP A 1 100 ? 3.620 -12.972 13.934 1.00 83.38 100 ASP A CA 1
ATOM 791 C C . ASP A 1 100 ? 3.730 -14.370 14.567 1.00 83.38 100 ASP A C 1
ATOM 793 O O . ASP A 1 100 ? 3.056 -15.316 14.154 1.00 83.38 100 ASP A O 1
ATOM 797 N N . ASN A 1 101 ? 4.577 -14.504 15.590 1.00 85.69 101 ASN A N 1
ATOM 798 C CA . ASN A 1 101 ? 4.812 -15.781 16.271 1.00 85.69 101 ASN A CA 1
ATOM 799 C C . ASN A 1 101 ? 3.548 -16.376 16.919 1.00 85.69 101 ASN A C 1
ATOM 801 O O . ASN A 1 101 ? 3.517 -17.571 17.189 1.00 85.69 101 ASN A O 1
ATOM 805 N N . ALA A 1 102 ? 2.519 -15.562 17.175 1.00 84.50 102 ALA A N 1
ATOM 806 C CA . ALA A 1 102 ? 1.239 -16.009 17.719 1.00 84.50 102 ALA A CA 1
ATOM 807 C C . ALA A 1 102 ? 0.224 -16.371 16.616 1.00 84.50 102 ALA A C 1
ATOM 809 O O . ALA A 1 102 ? -0.938 -16.643 16.909 1.00 84.50 102 ALA A O 1
ATOM 810 N N . GLY A 1 103 ? 0.635 -16.351 15.344 1.00 82.62 103 GLY A N 1
ATOM 811 C CA . GLY A 1 103 ? -0.233 -16.629 14.204 1.00 82.62 103 GLY A CA 1
ATOM 812 C C . GLY A 1 103 ? -1.169 -15.471 13.846 1.00 82.62 103 GLY A C 1
ATOM 813 O O . GLY A 1 103 ? -2.062 -15.649 13.017 1.00 82.62 103 GLY A O 1
ATOM 814 N N . LEU A 1 104 ? -0.986 -14.280 14.430 1.00 82.00 104 LEU A N 1
ATOM 815 C CA . LEU A 1 104 ? -1.807 -13.112 14.121 1.00 82.00 104 LEU A CA 1
ATOM 816 C C . LEU A 1 104 ? -1.257 -12.382 12.897 1.00 82.00 104 LEU A C 1
ATOM 818 O O . LEU A 1 104 ? -0.049 -12.188 12.765 1.00 82.00 104 LEU A O 1
ATOM 822 N N . THR A 1 105 ? -2.135 -11.933 11.998 1.00 82.00 105 THR A N 1
ATOM 823 C CA . THR A 1 105 ? -1.693 -11.149 10.837 1.00 82.00 105 THR A CA 1
ATOM 824 C C . THR A 1 105 ? -1.151 -9.790 11.279 1.00 82.00 105 THR A C 1
ATOM 826 O O . THR A 1 105 ? -1.699 -9.159 12.188 1.00 82.00 105 THR A O 1
ATOM 829 N N . TYR A 1 106 ? -0.086 -9.310 10.628 1.00 78.50 106 TYR A N 1
ATOM 830 C CA . TYR A 1 106 ? 0.468 -7.984 10.934 1.00 78.50 106 TYR A CA 1
ATOM 831 C C . TYR A 1 106 ? -0.561 -6.872 10.704 1.00 78.50 106 TYR A C 1
ATOM 833 O O . TYR A 1 106 ? -0.649 -5.948 11.512 1.00 78.50 106 TYR A O 1
ATOM 841 N N . ALA A 1 107 ? -1.386 -6.995 9.658 1.00 75.69 107 ALA A N 1
ATOM 842 C CA . ALA A 1 107 ? -2.486 -6.074 9.393 1.00 75.69 107 ALA A CA 1
ATOM 843 C C . ALA A 1 107 ? -3.497 -6.049 10.553 1.00 75.69 107 ALA A C 1
ATOM 845 O O . ALA A 1 107 ? -3.804 -4.980 11.074 1.00 75.69 107 ALA A O 1
ATOM 846 N N . ARG A 1 108 ? -3.942 -7.217 11.040 1.00 75.75 108 ARG A N 1
ATOM 847 C CA . ARG A 1 108 ? -4.882 -7.316 12.169 1.00 75.75 108 ARG A CA 1
ATOM 848 C C . ARG A 1 108 ? -4.280 -6.758 13.457 1.00 75.75 108 ARG A C 1
ATOM 850 O O . ARG A 1 108 ? -4.950 -6.031 14.187 1.00 75.75 108 ARG A O 1
ATOM 857 N N . LYS A 1 109 ? -3.003 -7.041 13.722 1.00 78.75 109 LYS A N 1
ATOM 858 C CA . LYS A 1 109 ? -2.277 -6.492 14.876 1.00 78.75 109 LYS A CA 1
ATOM 859 C C . LYS A 1 109 ? -2.190 -4.967 14.824 1.00 78.75 109 LYS A C 1
ATOM 861 O O . LYS A 1 109 ? -2.419 -4.313 15.839 1.00 78.75 109 LYS A O 1
ATOM 866 N N . ALA A 1 110 ? -1.891 -4.410 13.651 1.00 77.06 110 ALA A N 1
ATOM 867 C CA . ALA A 1 110 ? -1.863 -2.969 13.443 1.00 77.06 110 ALA A CA 1
ATOM 868 C C . ALA A 1 110 ? -3.250 -2.351 13.655 1.00 77.06 110 ALA A C 1
ATOM 870 O O . ALA A 1 110 ? -3.350 -1.356 14.361 1.00 77.06 110 ALA A O 1
ATOM 871 N N . MET A 1 111 ? -4.320 -2.968 13.144 1.00 74.75 111 MET A N 1
ATOM 872 C CA . MET A 1 111 ? -5.691 -2.480 13.345 1.00 74.75 111 MET A CA 1
ATOM 873 C C . MET A 1 111 ? -6.065 -2.390 14.822 1.00 74.75 111 MET A C 1
ATOM 875 O O . MET A 1 111 ? -6.552 -1.351 15.253 1.00 74.75 111 MET A O 1
ATOM 879 N N . ILE A 1 112 ? -5.790 -3.439 15.603 1.00 75.44 112 ILE A N 1
ATOM 880 C CA . ILE A 1 112 ? -6.044 -3.439 17.051 1.00 75.44 112 ILE A CA 1
ATOM 881 C C . ILE A 1 112 ? -5.271 -2.294 17.718 1.00 75.44 112 ILE A C 1
ATOM 883 O O . ILE A 1 112 ? -5.839 -1.528 18.491 1.00 75.44 112 ILE A O 1
ATOM 887 N N . ARG A 1 113 ? -3.986 -2.126 17.380 1.00 74.69 113 ARG A N 1
ATOM 888 C CA . ARG A 1 113 ? -3.147 -1.059 17.950 1.00 74.69 113 ARG A CA 1
ATOM 889 C C . ARG A 1 113 ? -3.537 0.349 17.499 1.00 74.69 113 ARG A C 1
ATOM 891 O O . ARG A 1 113 ? -3.257 1.299 18.219 1.00 74.69 113 ARG A O 1
ATOM 898 N N . CYS A 1 114 ? -4.165 0.486 16.334 1.00 74.00 114 CYS A N 1
ATOM 899 C CA . CYS A 1 114 ? -4.683 1.756 15.827 1.00 74.00 114 CYS A CA 1
ATOM 900 C C . CYS A 1 114 ? -6.123 2.040 16.287 1.00 74.00 114 CYS A C 1
ATOM 902 O O . CYS A 1 114 ? -6.683 3.048 15.874 1.00 74.00 114 CYS A O 1
ATOM 904 N N . GLY A 1 115 ? -6.754 1.152 17.068 1.00 70.25 115 GLY A N 1
ATOM 905 C CA . GLY A 1 115 ? -8.174 1.276 17.417 1.00 70.25 115 GLY A CA 1
ATOM 906 C C . GLY A 1 115 ? -9.124 1.119 16.220 1.00 70.25 115 GLY A C 1
ATOM 907 O O . GLY A 1 115 ? -10.284 1.501 16.303 1.00 70.25 115 GLY A O 1
ATOM 908 N N . LEU A 1 116 ? -8.644 0.557 15.106 1.00 69.06 116 LEU A N 1
ATOM 909 C CA . LEU A 1 116 ? -9.396 0.355 13.861 1.00 69.06 116 LEU A CA 1
ATOM 910 C C . LEU A 1 116 ? -10.034 -1.040 13.766 1.00 69.06 116 LEU A C 1
ATOM 912 O O . LEU A 1 116 ? -10.656 -1.371 12.756 1.00 69.06 116 LEU A O 1
ATOM 916 N N . SER A 1 117 ? -9.868 -1.899 14.776 1.00 66.38 117 SER A N 1
ATOM 917 C CA . SER A 1 117 ? -10.549 -3.196 14.814 1.00 66.38 117 SER A CA 1
ATOM 918 C C . SER A 1 117 ? -12.029 -2.994 15.146 1.00 66.38 117 SER A C 1
ATOM 920 O O . SER A 1 117 ? -12.427 -3.040 16.307 1.00 66.38 117 SER A O 1
ATOM 922 N N . LEU A 1 118 ? -12.841 -2.750 14.119 1.00 59.38 118 LEU A N 1
ATOM 923 C CA . LEU A 1 118 ? -14.291 -2.598 14.262 1.00 59.38 118 LEU A CA 1
ATOM 924 C C . LEU A 1 118 ? -14.998 -3.930 14.585 1.00 59.38 118 LEU A C 1
ATOM 926 O O . LEU A 1 118 ? -16.140 -3.917 15.032 1.00 59.38 118 LEU A O 1
ATOM 930 N N . ASP A 1 119 ? -14.332 -5.074 14.384 1.00 60.94 119 ASP A N 1
ATOM 931 C CA . ASP A 1 119 ? -14.803 -6.386 14.826 1.00 60.94 119 ASP A CA 1
ATOM 932 C C . ASP A 1 119 ? -13.662 -7.261 15.390 1.00 60.94 119 ASP A C 1
ATOM 934 O O . ASP A 1 119 ? -12.473 -7.012 15.174 1.00 60.94 119 ASP A O 1
ATOM 938 N N . VAL A 1 120 ? -14.032 -8.311 16.133 1.00 56.12 120 VAL A N 1
ATOM 939 C CA . VAL A 1 120 ? -13.096 -9.300 16.704 1.00 56.12 120 VAL A CA 1
ATOM 940 C C . VAL A 1 120 ? -12.442 -10.192 15.644 1.00 56.12 120 VAL A C 1
ATOM 942 O O . VAL A 1 120 ? -11.459 -10.874 15.942 1.00 56.12 120 VAL A O 1
ATOM 945 N N . THR A 1 121 ? -12.951 -10.195 14.411 1.00 62.34 121 THR A N 1
ATOM 946 C CA . THR A 1 121 ? -12.511 -11.097 13.338 1.00 62.34 121 THR A CA 1
ATOM 947 C C . THR A 1 121 ? -11.307 -10.544 12.573 1.00 62.34 121 THR A C 1
ATOM 949 O O . THR A 1 121 ? -10.447 -11.314 12.146 1.00 62.34 121 THR A O 1
ATOM 952 N N . GLY A 1 122 ? -11.175 -9.215 12.495 1.00 54.91 122 GLY A N 1
ATOM 953 C CA . GLY A 1 122 ? -10.090 -8.530 11.792 1.00 54.91 122 GLY A CA 1
ATOM 954 C C . GLY A 1 122 ? -10.249 -8.514 10.271 1.00 54.91 122 GLY A C 1
ATOM 955 O O . GLY A 1 122 ? -9.246 -8.373 9.570 1.00 54.91 122 GLY A O 1
ATOM 956 N N . PHE A 1 123 ? -11.474 -8.678 9.762 1.00 63.97 123 PHE A N 1
ATOM 957 C CA . PHE A 1 123 ? -11.776 -8.551 8.337 1.00 63.97 123 PHE A CA 1
ATOM 958 C C . PHE A 1 123 ? -12.147 -7.110 7.969 1.00 63.97 123 PHE A C 1
ATOM 960 O O . PHE A 1 123 ? -12.839 -6.414 8.712 1.00 63.97 123 PHE A O 1
ATOM 967 N N . TRP A 1 124 ? -11.691 -6.679 6.791 1.00 65.75 124 TRP A N 1
ATOM 968 C CA . TRP A 1 124 ? -12.099 -5.414 6.186 1.00 65.75 124 TRP A CA 1
ATOM 969 C C . TRP A 1 124 ? -13.377 -5.630 5.384 1.00 65.75 124 TRP A C 1
ATOM 971 O O . TRP A 1 124 ? -13.421 -6.477 4.493 1.00 65.75 124 TRP A O 1
ATOM 981 N N . HIS A 1 125 ? -14.405 -4.844 5.677 1.00 74.69 125 HIS A N 1
ATOM 982 C CA . HIS A 1 125 ? -15.665 -4.843 4.943 1.00 74.69 125 HIS A CA 1
ATOM 983 C C . HIS A 1 125 ? -15.763 -3.569 4.113 1.00 74.69 125 HIS A C 1
ATOM 985 O O . HIS A 1 125 ? -15.435 -2.490 4.597 1.00 74.69 125 HIS A O 1
ATOM 991 N N . VAL A 1 126 ? -16.307 -3.661 2.898 1.00 82.38 126 VAL A N 1
ATOM 992 C CA . VAL A 1 126 ? -16.500 -2.496 2.011 1.00 82.38 126 VAL A CA 1
ATOM 993 C C . VAL A 1 126 ? -17.266 -1.363 2.707 1.00 82.38 126 VAL A C 1
ATOM 995 O O . VAL A 1 126 ? -16.921 -0.200 2.538 1.00 82.38 126 VAL A O 1
ATOM 998 N N . LYS A 1 127 ? -18.229 -1.696 3.579 1.00 81.94 127 LYS A N 1
ATOM 999 C CA . LYS A 1 127 ? -19.007 -0.729 4.378 1.00 81.94 127 LYS A CA 1
ATOM 1000 C C . LYS A 1 127 ? -18.170 0.177 5.296 1.00 81.94 127 LYS A C 1
ATOM 1002 O O . LYS A 1 127 ? -18.693 1.162 5.796 1.00 81.94 127 LYS A O 1
ATOM 1007 N N . GLN A 1 128 ? -16.915 -0.184 5.569 1.00 73.94 128 GLN A N 1
ATOM 1008 C CA . GLN A 1 128 ? -15.994 0.593 6.407 1.00 73.94 128 GLN A CA 1
ATOM 1009 C C . GLN A 1 128 ? -15.228 1.656 5.604 1.00 73.94 128 GLN A C 1
ATOM 1011 O O . GLN A 1 128 ? -14.517 2.468 6.187 1.00 73.94 128 GLN A O 1
ATOM 1016 N N . LEU A 1 129 ? -15.328 1.637 4.273 1.00 81.31 129 LEU A N 1
ATOM 1017 C CA . LEU A 1 129 ? -14.690 2.615 3.396 1.00 81.31 129 LEU A CA 1
ATOM 1018 C C . LEU A 1 129 ? -15.542 3.882 3.288 1.00 81.31 129 LEU A C 1
ATOM 1020 O O . LEU A 1 129 ? -16.732 3.864 3.595 1.00 81.31 129 LEU A O 1
ATOM 1024 N N . THR A 1 130 ? -14.962 4.979 2.807 1.00 79.00 130 THR A N 1
ATOM 1025 C CA . THR A 1 130 ? -15.744 6.190 2.521 1.00 79.00 130 THR A CA 1
ATOM 1026 C C . THR A 1 130 ? -16.739 5.938 1.378 1.00 79.00 130 THR A C 1
ATOM 1028 O O . THR A 1 130 ? -16.490 5.058 0.542 1.00 79.00 130 THR A O 1
ATOM 1031 N N . PRO A 1 131 ? -17.854 6.688 1.294 1.00 84.69 131 PRO A N 1
ATOM 1032 C CA . PRO A 1 131 ? -18.853 6.507 0.239 1.00 84.69 131 PRO A CA 1
ATOM 1033 C C . PRO A 1 131 ? -18.269 6.542 -1.180 1.00 84.69 131 PRO A C 1
ATOM 1035 O O . PRO A 1 131 ? -18.700 5.787 -2.048 1.00 84.69 131 PRO A O 1
ATOM 1038 N N . GLU A 1 132 ? -17.241 7.356 -1.418 1.00 86.25 132 GLU A N 1
ATOM 1039 C CA . GLU A 1 132 ? -16.577 7.485 -2.718 1.00 86.25 132 GLU A CA 1
ATOM 1040 C C . GLU A 1 132 ? -15.847 6.194 -3.098 1.00 86.25 132 GLU A C 1
ATOM 1042 O O . GLU A 1 132 ? -15.957 5.713 -4.227 1.00 86.25 132 GLU A O 1
ATOM 1047 N N . LEU A 1 133 ? -15.125 5.594 -2.147 1.00 85.88 133 LEU A N 1
ATOM 1048 C CA . LEU A 1 133 ? -14.440 4.320 -2.358 1.00 85.88 133 LEU A CA 1
ATOM 1049 C C . LEU A 1 133 ? -15.437 3.172 -2.522 1.00 85.88 133 LEU A C 1
ATOM 1051 O O . LEU A 1 133 ? -15.239 2.308 -3.376 1.00 85.88 133 LEU A O 1
ATOM 1055 N N . GLN A 1 134 ? -16.533 3.189 -1.760 1.00 90.38 134 GLN A N 1
ATOM 1056 C CA . GLN A 1 134 ? -17.627 2.235 -1.941 1.00 90.38 134 GLN A CA 1
ATOM 1057 C C . GLN A 1 134 ? -18.239 2.350 -3.345 1.00 90.38 134 GLN A C 1
ATOM 1059 O O . GLN A 1 134 ? -18.458 1.331 -3.998 1.00 90.38 134 GLN A O 1
ATOM 1064 N N . ALA A 1 135 ? -18.448 3.570 -3.850 1.00 91.81 135 ALA A N 1
ATOM 1065 C CA . ALA A 1 135 ? -18.968 3.811 -5.195 1.00 91.81 135 ALA A CA 1
ATOM 1066 C C . ALA A 1 135 ? -18.005 3.333 -6.294 1.00 91.81 135 ALA A C 1
ATOM 1068 O O . ALA A 1 135 ? -18.442 2.757 -7.291 1.00 91.81 135 ALA A O 1
ATOM 1069 N N . ILE A 1 136 ? -16.692 3.518 -6.111 1.00 91.00 136 ILE A N 1
ATOM 1070 C CA . ILE A 1 136 ? -15.674 2.990 -7.032 1.00 91.00 136 ILE A CA 1
ATOM 1071 C C . ILE A 1 136 ? -15.717 1.459 -7.062 1.00 91.00 136 ILE A C 1
ATOM 1073 O O . ILE A 1 136 ? -15.726 0.875 -8.145 1.00 91.00 136 ILE A O 1
ATOM 1077 N N . ILE A 1 137 ? -15.784 0.809 -5.896 1.00 90.62 137 ILE A N 1
ATOM 1078 C CA . ILE A 1 137 ? -15.891 -0.654 -5.805 1.00 90.62 137 ILE A CA 1
ATOM 1079 C C . ILE A 1 137 ? -17.177 -1.138 -6.472 1.00 90.62 137 ILE A C 1
ATOM 1081 O O . ILE A 1 137 ? -17.132 -2.081 -7.253 1.00 90.62 137 ILE A O 1
ATOM 1085 N N . ALA A 1 138 ? -18.308 -0.475 -6.224 1.00 93.19 138 ALA A N 1
ATOM 1086 C CA . ALA A 1 138 ? -19.577 -0.821 -6.855 1.00 93.19 138 ALA A CA 1
ATOM 1087 C C . ALA A 1 138 ? -19.505 -0.707 -8.387 1.00 93.19 138 ALA A C 1
ATOM 1089 O O . ALA A 1 138 ? -20.003 -1.580 -9.094 1.00 93.19 138 ALA A O 1
ATOM 1090 N N . LYS A 1 139 ? -18.840 0.335 -8.903 1.00 9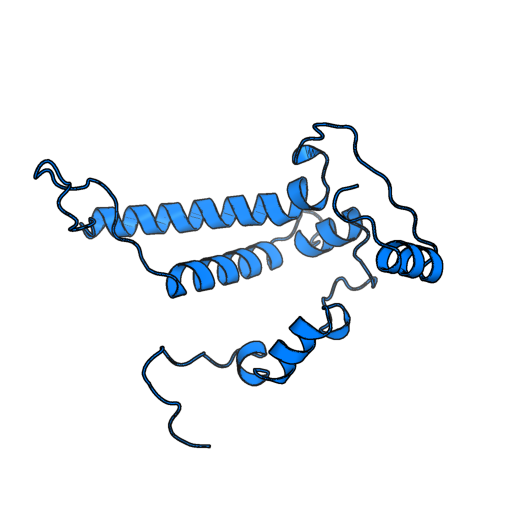3.69 139 LYS A N 1
ATOM 1091 C CA . LYS A 1 139 ? -18.657 0.555 -10.343 1.00 93.69 139 LYS A CA 1
ATOM 1092 C C . LYS A 1 139 ? -17.750 -0.489 -11.001 1.00 93.69 139 LYS A C 1
ATOM 1094 O O . LYS A 1 139 ? -17.987 -0.851 -12.148 1.00 93.69 139 LYS A O 1
ATOM 1099 N N . TYR A 1 140 ? -16.721 -0.958 -10.300 1.00 90.50 140 TYR A N 1
ATOM 1100 C CA . TYR A 1 140 ? -15.720 -1.892 -10.829 1.00 90.50 140 TYR A CA 1
ATOM 1101 C C . TYR A 1 140 ? -15.689 -3.203 -10.037 1.00 90.50 140 TYR A C 1
ATOM 1103 O O . TYR A 1 140 ? -14.617 -3.725 -9.724 1.00 90.50 140 TYR A O 1
ATOM 1111 N N . LYS A 1 141 ? -16.871 -3.732 -9.702 1.00 89.44 141 LYS A N 1
ATOM 1112 C CA . LYS A 1 141 ? -17.017 -4.867 -8.786 1.00 89.44 141 LYS A CA 1
ATOM 1113 C C . LYS A 1 141 ? -16.257 -6.103 -9.250 1.00 89.44 141 LYS A C 1
ATOM 1115 O O . LYS A 1 141 ? -15.510 -6.676 -8.466 1.00 89.44 141 LYS A O 1
ATOM 1120 N N . ASN A 1 142 ? -16.382 -6.469 -10.521 1.00 89.44 142 ASN A N 1
ATOM 1121 C CA . ASN A 1 142 ? -15.727 -7.672 -11.022 1.00 89.44 142 ASN A CA 1
ATOM 1122 C C . ASN A 1 142 ? -14.197 -7.579 -10.903 1.00 89.44 142 ASN A C 1
ATOM 1124 O O . ASN A 1 142 ? -13.537 -8.525 -10.478 1.00 89.44 142 ASN A O 1
ATOM 1128 N N . HIS A 1 143 ? -13.627 -6.405 -11.193 1.00 86.31 143 HIS A N 1
ATOM 1129 C CA . HIS A 1 143 ? -12.192 -6.168 -11.036 1.00 86.31 143 HIS A CA 1
ATOM 1130 C C . HIS A 1 143 ? -11.757 -6.156 -9.571 1.00 86.31 143 HIS A C 1
ATOM 1132 O O . HIS A 1 143 ? -10.677 -6.641 -9.238 1.00 86.31 143 HIS A O 1
ATOM 1138 N N . TYR A 1 144 ? -12.602 -5.631 -8.684 1.00 83.62 144 TYR A N 1
ATOM 1139 C CA . TYR A 1 144 ? -12.378 -5.707 -7.245 1.00 83.62 144 TYR A CA 1
ATOM 1140 C C . TYR A 1 144 ? -12.372 -7.160 -6.738 1.00 83.62 144 TYR A C 1
ATOM 1142 O O . TYR A 1 144 ? -11.558 -7.505 -5.883 1.00 83.62 144 TYR A O 1
ATOM 1150 N N . GLU A 1 145 ? -13.220 -8.022 -7.304 1.00 85.94 145 GLU A N 1
ATOM 1151 C CA . GLU A 1 145 ? -13.301 -9.455 -6.981 1.00 85.94 145 GLU A CA 1
ATOM 1152 C C . GLU A 1 145 ? -12.222 -10.310 -7.672 1.00 85.94 145 GLU A C 1
ATOM 1154 O O . GLU A 1 145 ? -12.090 -11.495 -7.371 1.00 85.94 145 GLU A O 1
ATOM 1159 N N . GLY A 1 146 ? -11.388 -9.705 -8.524 1.00 81.12 146 GLY A N 1
ATOM 1160 C CA . GLY A 1 146 ? -10.186 -10.334 -9.074 1.00 81.12 146 GLY A CA 1
ATOM 1161 C C . GLY A 1 146 ? -10.158 -10.489 -10.591 1.00 81.12 146 GLY A C 1
ATOM 1162 O O . GLY A 1 146 ? -9.171 -11.018 -11.105 1.00 81.12 146 GLY A O 1
ATOM 1163 N N . GLU A 1 147 ? -11.171 -10.020 -11.327 1.00 87.12 147 GLU A N 1
ATOM 1164 C CA . GLU A 1 147 ? -11.085 -9.974 -12.790 1.00 87.12 147 GLU A CA 1
ATOM 1165 C C . GLU A 1 147 ? -9.987 -9.010 -13.248 1.00 87.12 147 GLU A C 1
ATOM 1167 O O . GLU A 1 147 ? -9.880 -7.868 -12.790 1.00 87.12 147 GLU A O 1
ATOM 1172 N N . LEU A 1 148 ? -9.172 -9.459 -14.202 1.00 80.62 148 LEU A N 1
ATOM 1173 C CA . LEU A 1 148 ? -8.072 -8.663 -14.734 1.00 80.62 148 LEU A CA 1
ATOM 1174 C C . LEU A 1 148 ? -8.595 -7.384 -15.394 1.00 80.62 148 LEU A C 1
ATOM 1176 O O . LEU A 1 148 ? -9.534 -7.408 -16.187 1.00 80.62 148 LEU A O 1
ATOM 1180 N N . VAL A 1 149 ? -7.947 -6.259 -15.089 1.00 75.12 149 VAL A N 1
ATOM 1181 C CA . VAL A 1 149 ? -8.199 -5.003 -15.797 1.00 75.12 149 VAL A CA 1
ATOM 1182 C C . VAL A 1 149 ? -7.504 -5.090 -17.158 1.00 75.12 149 VAL A C 1
ATOM 1184 O O . VAL A 1 149 ? -6.287 -5.309 -17.192 1.00 75.12 149 VAL A O 1
ATOM 1187 N N . PRO A 1 150 ? -8.229 -4.936 -18.278 1.00 72.19 150 PRO A N 1
ATOM 1188 C CA . PRO A 1 150 ? -7.619 -4.997 -19.595 1.00 72.19 150 PRO A CA 1
ATOM 1189 C C . PRO A 1 150 ? -6.572 -3.882 -19.769 1.00 72.19 150 PRO A C 1
ATOM 1191 O O . PRO A 1 150 ? -6.725 -2.790 -19.209 1.0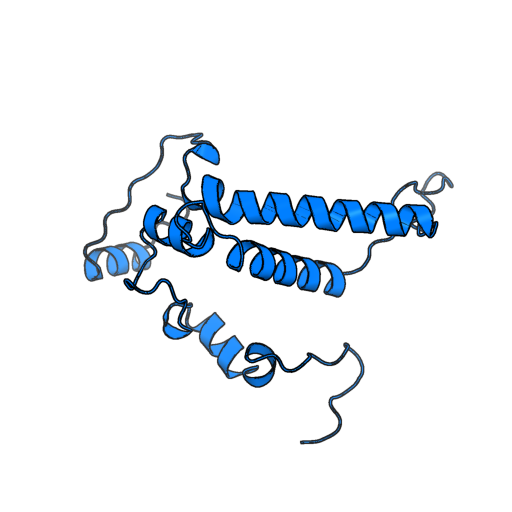0 72.19 150 PRO A O 1
ATOM 1194 N N . PRO A 1 151 ? -5.497 -4.128 -20.542 1.00 63.09 151 PRO A N 1
ATOM 1195 C CA . PRO A 1 151 ? -4.484 -3.117 -20.804 1.00 63.09 151 PRO A CA 1
ATOM 1196 C C . PRO A 1 151 ? -5.108 -1.864 -21.435 1.00 63.09 151 PRO A C 1
ATOM 1198 O O . PRO A 1 151 ? -5.974 -1.983 -22.309 1.00 63.09 151 PRO A O 1
ATOM 1201 N N . PRO A 1 152 ? -4.663 -0.656 -21.050 1.00 56.00 152 PRO A N 1
ATOM 1202 C CA . PRO A 1 152 ? -5.162 0.572 -21.654 1.00 56.00 152 PRO A CA 1
ATOM 1203 C C . PRO A 1 152 ? -4.918 0.554 -23.172 1.00 56.00 152 PRO A C 1
ATOM 1205 O O . PRO A 1 152 ? -3.782 0.407 -23.616 1.00 56.00 152 PRO A O 1
ATOM 1208 N N . GLY A 1 153 ? -5.992 0.698 -23.957 1.00 58.97 153 GLY A N 1
ATOM 1209 C CA . GLY A 1 153 ? -5.962 0.690 -25.427 1.00 58.97 153 GLY A CA 1
ATOM 1210 C C . GLY A 1 153 ? -6.603 -0.535 -26.087 1.00 58.97 153 GLY A C 1
ATOM 1211 O O . GLY A 1 153 ? -6.842 -0.506 -27.290 1.00 58.97 153 GLY A O 1
ATOM 1212 N N . ILE A 1 154 ? -6.944 -1.573 -25.319 1.00 54.50 154 ILE A N 1
ATOM 1213 C CA . ILE A 1 154 ? -7.751 -2.698 -25.800 1.00 54.50 154 ILE A CA 1
ATOM 1214 C C . ILE A 1 154 ? -9.145 -2.512 -25.206 1.00 54.50 154 ILE A C 1
ATOM 1216 O O . ILE A 1 154 ? -9.358 -2.747 -24.018 1.00 54.50 154 ILE A O 1
ATOM 1220 N N . ALA A 1 155 ? -10.082 -2.006 -26.010 1.00 48.34 155 ALA A N 1
ATOM 1221 C CA . ALA A 1 155 ? -11.484 -1.962 -25.614 1.00 48.34 155 ALA A CA 1
ATOM 1222 C C . ALA A 1 155 ? -11.922 -3.378 -25.217 1.00 48.34 155 ALA A C 1
ATOM 1224 O O . ALA A 1 155 ? -11.659 -4.329 -25.955 1.00 48.34 155 ALA A O 1
ATOM 1225 N N . ALA A 1 156 ? -12.561 -3.511 -24.051 1.00 49.66 156 ALA A N 1
ATOM 1226 C CA . ALA A 1 156 ? -13.226 -4.744 -23.661 1.00 49.66 156 ALA A CA 1
ATOM 1227 C C . ALA A 1 156 ? -14.223 -5.098 -24.771 1.00 49.66 156 ALA A C 1
ATOM 1229 O O . ALA A 1 156 ? -15.198 -4.380 -25.000 1.00 49.66 156 ALA A O 1
ATOM 1230 N N . ALA A 1 157 ? -13.908 -6.139 -25.537 1.00 42.75 157 ALA A N 1
ATOM 1231 C CA . ALA A 1 157 ? -14.779 -6.616 -26.588 1.00 42.75 157 ALA A CA 1
ATOM 1232 C C . ALA A 1 157 ? -15.992 -7.279 -25.931 1.00 42.75 157 ALA A C 1
ATOM 1234 O O . ALA A 1 157 ? -15.884 -8.397 -25.444 1.00 42.75 157 ALA A O 1
ATOM 1235 N N . GLY A 1 158 ? -17.120 -6.571 -25.957 1.00 44.84 158 GLY A N 1
ATOM 1236 C CA . GLY A 1 158 ? -18.450 -7.145 -25.777 1.00 44.84 158 GLY A CA 1
ATOM 1237 C C . GLY A 1 158 ? -18.900 -7.318 -24.330 1.00 44.84 158 GLY A C 1
ATOM 1238 O O . GLY A 1 158 ? -18.251 -7.987 -23.533 1.00 44.84 158 GLY A O 1
ATOM 1239 N N . MET A 1 159 ? -20.048 -6.704 -24.039 1.00 35.59 159 MET A N 1
ATOM 1240 C CA . MET A 1 159 ? -20.997 -7.195 -23.038 1.00 35.59 159 MET A CA 1
ATOM 1241 C C . MET A 1 159 ? -21.460 -8.612 -23.380 1.00 35.59 159 MET A C 1
ATOM 1243 O O . MET A 1 159 ? -21.525 -8.913 -24.597 1.00 35.59 159 MET A O 1
#

Foldseek 3Di:
DVPDDPVVVVVCVVVVHDDDDDPPPDDLCVVLLSVFQVVQLVVQLVVVVVVVVVVQVVVVQQDQDQDPVRDGDRHHDDPDDVVVVVSSVVSNVVQQPDADPVRHRSQQVSCVVNVNCPDPVSDDDLVSDDPVSNVVCVVVVVVVVPDDDDDPPDPPPDD

Sequence (159 aa):
GHNASQELDRALAETNTAIHFFPPCATDLVQPADSFVISKIKDEWTRRWDIKKLELIQSNEWSNNVRADGGWSGKLKNPGKTYFLQLAADCVRAVNSMRDNAGLTYARKAMIRCGLSLDVTGFWHVKQLTPELQAIIAKYKNHYEGELVPPPGIAAAGM